Protein AF-A0A847ERP2-F1 (afdb_monomer)

Nearest PDB structures (foldseek):
  6h2f-assembly1_G  TM=4.598E-01  e=8.061E+00  Aeromonas hydrophila subsp. hydrophila AL09-71

Foldseek 3Di:
DPPDQDDQDPLLLLLLVLLLVQLVVLQVVLVVLVVVPPPPRSVVSSVVSNVVSCQSNVLSVCSVVLNLVSLVVSLVVLVVLLVVLVVCCVVPVCVVSVVSNVSSVSSNCSSPPPSNVCSSPDDD

Solvent-accessible surface area (backbone atoms only — not comparable to full-atom values): 6184 Å² total; per-residue (Å²): 128,85,79,73,78,78,77,80,44,66,39,36,53,51,18,16,53,52,33,30,52,51,8,52,48,30,42,52,48,17,53,52,32,51,70,66,64,62,56,71,59,18,48,53,53,17,50,53,26,39,57,49,12,50,51,42,22,48,32,13,51,36,36,67,72,64,40,66,78,25,51,60,60,46,42,52,53,21,54,51,39,26,54,54,22,39,50,36,24,73,73,62,80,36,58,73,30,42,60,51,15,53,52,20,46,47,25,40,52,16,48,66,31,69,67,30,46,49,63,63,71,47,93,128

pLDDT: mean 92.58, std 9.57, range [47.62, 98.56]

Radius of gyration: 16.51 Å; Cα contacts (8 Å, |Δi|>4): 155; chains: 1; bounding box: 36×20×58 Å

Mean predicted aligned error: 4.54 Å

Structure (mmCIF, N/CA/C/O backbone):
data_AF-A0A847ERP2-F1
#
_entry.id   AF-A0A847ERP2-F1
#
loop_
_atom_site.group_PDB
_atom_site.id
_atom_site.type_symbol
_atom_site.label_atom_id
_atom_site.label_alt_id
_atom_site.label_comp_id
_atom_site.label_asym_id
_atom_site.label_entity_id
_atom_site.label_seq_id
_atom_site.pdbx_PDB_ins_code
_atom_site.Cartn_x
_atom_site.Cartn_y
_atom_site.Cartn_z
_atom_site.occupancy
_atom_site.B_iso_or_equiv
_atom_site.auth_seq_id
_atom_site.auth_comp_id
_atom_site.auth_asym_id
_atom_site.auth_atom_id
_atom_site.pdbx_PDB_model_num
ATOM 1 N N . MET A 1 1 ? -8.995 -6.764 37.795 1.00 47.62 1 MET A N 1
ATOM 2 C CA . MET A 1 1 ? -8.252 -7.495 36.747 1.00 47.62 1 MET A CA 1
ATOM 3 C C . MET A 1 1 ? -7.725 -6.455 35.778 1.00 47.62 1 MET A C 1
ATOM 5 O O . MET A 1 1 ? -8.538 -5.628 35.386 1.00 47.62 1 MET A O 1
ATOM 9 N N . PRO A 1 2 ? -6.420 -6.400 35.467 1.00 52.34 2 PRO A N 1
ATOM 10 C CA . PRO A 1 2 ? -5.941 -5.481 34.438 1.00 52.34 2 PRO A CA 1
ATOM 11 C C . PRO A 1 2 ? -6.636 -5.843 33.119 1.00 52.34 2 PRO A C 1
ATOM 13 O O . PRO A 1 2 ? -6.625 -7.009 32.724 1.00 52.34 2 PRO A O 1
ATOM 16 N N . GLU A 1 3 ? -7.317 -4.880 32.495 1.00 59.12 3 GLU A N 1
ATOM 17 C CA . GLU A 1 3 ? -7.886 -5.054 31.158 1.00 59.12 3 GLU A CA 1
ATOM 18 C C . GLU A 1 3 ? -6.754 -5.451 30.212 1.00 59.12 3 GLU A C 1
ATOM 20 O O . GLU A 1 3 ? -5.793 -4.705 30.024 1.00 59.12 3 GLU A O 1
ATOM 25 N N . ASN A 1 4 ? -6.840 -6.649 29.633 1.00 58.25 4 ASN A N 1
ATOM 26 C CA . ASN A 1 4 ? -5.946 -7.002 28.542 1.00 58.25 4 ASN A CA 1
ATOM 27 C C . ASN A 1 4 ? -6.219 -6.030 27.385 1.00 58.25 4 ASN A C 1
ATOM 29 O O . ASN A 1 4 ? -7.384 -5.879 26.999 1.00 58.25 4 ASN A O 1
ATOM 33 N N . PRO A 1 5 ? -5.190 -5.381 26.812 1.00 64.50 5 PRO A N 1
ATOM 34 C CA . PRO A 1 5 ? -5.393 -4.485 25.687 1.00 64.50 5 PRO A CA 1
ATOM 35 C C . PRO A 1 5 ? -6.073 -5.257 24.555 1.00 64.50 5 PRO A C 1
ATOM 37 O O . PRO A 1 5 ? -5.623 -6.336 24.163 1.00 64.50 5 PRO A O 1
ATOM 40 N N . SER A 1 6 ? -7.181 -4.710 24.051 1.00 71.19 6 SER A N 1
ATOM 41 C CA . SER A 1 6 ? -7.956 -5.342 22.981 1.00 71.19 6 SER A CA 1
ATOM 42 C C . SER A 1 6 ? -7.045 -5.648 21.782 1.00 71.19 6 SER A C 1
ATOM 44 O O . SER A 1 6 ? -6.398 -4.721 21.271 1.00 71.19 6 SER A O 1
ATOM 46 N N . PRO A 1 7 ? -6.984 -6.911 21.312 1.00 82.38 7 PRO A N 1
ATOM 47 C CA . PRO A 1 7 ? -6.136 -7.293 20.192 1.00 82.38 7 PRO A CA 1
ATOM 48 C C . PRO A 1 7 ? -6.407 -6.429 18.962 1.00 82.38 7 PRO A C 1
ATOM 50 O O . PRO A 1 7 ? -7.550 -6.062 18.676 1.00 82.38 7 PRO A O 1
ATOM 53 N N . ARG A 1 8 ? -5.351 -6.106 18.209 1.00 87.38 8 ARG A N 1
ATOM 54 C CA . ARG A 1 8 ? -5.494 -5.336 16.971 1.00 87.38 8 ARG A CA 1
ATOM 55 C C . ARG A 1 8 ? -6.398 -6.090 15.983 1.00 87.38 8 ARG A C 1
ATOM 57 O O . ARG A 1 8 ? -6.145 -7.270 15.732 1.00 87.38 8 ARG A O 1
ATOM 64 N N . PRO A 1 9 ? -7.382 -5.420 15.357 1.00 91.50 9 PRO A N 1
ATOM 65 C CA . PRO A 1 9 ? -8.249 -6.044 14.369 1.00 91.50 9 PRO A CA 1
ATOM 66 C C . PRO A 1 9 ? -7.450 -6.635 13.210 1.00 91.50 9 PRO A C 1
ATOM 68 O O . PRO A 1 9 ? -6.558 -5.977 12.666 1.00 91.50 9 PRO A O 1
ATOM 71 N N . LEU A 1 10 ? -7.815 -7.848 12.787 1.00 91.94 10 LEU A N 1
ATOM 72 C CA . LEU A 1 10 ? -7.148 -8.543 11.684 1.00 91.94 10 LEU A CA 1
ATOM 73 C C . LEU A 1 10 ? -7.120 -7.689 10.409 1.00 91.94 10 LEU A C 1
ATOM 75 O O . LEU A 1 10 ? -6.072 -7.578 9.784 1.00 91.94 10 LEU A O 1
ATOM 79 N N . GLY A 1 11 ? -8.228 -7.019 10.071 1.00 91.50 11 GLY A N 1
ATOM 80 C CA . GLY A 1 11 ? -8.310 -6.151 8.891 1.00 91.50 11 GLY A CA 1
ATOM 81 C C . GLY A 1 11 ? -7.300 -5.001 8.907 1.00 91.50 11 GLY A C 1
ATOM 82 O O . GLY A 1 11 ? -6.717 -4.680 7.875 1.00 91.50 11 GLY A O 1
ATOM 83 N N . LEU A 1 12 ? -7.020 -4.429 10.081 1.00 92.88 12 LEU A N 1
ATOM 84 C CA . LEU A 1 12 ? -6.028 -3.366 10.225 1.00 92.88 12 LEU A CA 1
ATOM 85 C C . LEU A 1 12 ? -4.596 -3.903 10.130 1.00 92.88 12 LEU A C 1
ATOM 87 O O . LEU A 1 12 ? -3.733 -3.257 9.539 1.00 92.88 12 LEU A O 1
ATOM 91 N N . THR A 1 13 ? -4.350 -5.097 10.672 1.00 94.81 13 THR A N 1
ATOM 92 C CA . THR A 1 13 ? -3.069 -5.797 10.516 1.00 94.81 13 THR A CA 1
ATOM 93 C C . THR A 1 13 ? -2.810 -6.140 9.050 1.00 94.81 13 THR A C 1
ATOM 95 O O . THR A 1 13 ? -1.733 -5.839 8.546 1.00 94.81 13 THR A O 1
ATOM 98 N N . VAL A 1 14 ? -3.804 -6.691 8.346 1.00 94.94 14 VAL A N 1
ATOM 99 C CA . VAL A 1 14 ? -3.724 -6.991 6.909 1.00 94.94 14 VAL A CA 1
ATOM 100 C C . VAL A 1 14 ? -3.458 -5.718 6.114 1.00 94.94 14 VAL A C 1
ATOM 102 O O . VAL A 1 14 ? -2.533 -5.702 5.306 1.00 94.94 14 VAL A O 1
ATOM 105 N N . ALA A 1 15 ? -4.193 -4.635 6.377 1.00 96.38 15 ALA A N 1
ATOM 106 C CA . ALA A 1 15 ? -3.980 -3.358 5.704 1.00 96.38 15 ALA A CA 1
ATOM 107 C C . ALA A 1 15 ? -2.548 -2.840 5.900 1.00 96.38 15 ALA A C 1
ATOM 109 O O . ALA A 1 15 ? -1.871 -2.507 4.929 1.00 96.38 15 ALA A O 1
ATOM 110 N N . ALA A 1 16 ? -2.051 -2.827 7.138 1.00 97.12 16 ALA A N 1
ATOM 111 C CA . ALA A 1 16 ? -0.712 -2.339 7.444 1.00 97.12 16 ALA A CA 1
ATOM 112 C C . ALA A 1 16 ? 0.390 -3.209 6.817 1.00 97.12 16 ALA A C 1
ATOM 114 O O . ALA A 1 16 ? 1.273 -2.684 6.142 1.00 97.12 16 ALA A O 1
ATOM 115 N N . VAL A 1 17 ? 0.321 -4.533 6.989 1.00 98.00 17 VAL A N 1
ATOM 116 C CA . VAL A 1 17 ? 1.325 -5.470 6.458 1.00 98.00 17 VAL A CA 1
ATOM 117 C C . VAL A 1 17 ? 1.337 -5.446 4.934 1.00 98.00 17 VAL A C 1
ATOM 119 O O . VAL A 1 17 ? 2.402 -5.328 4.337 1.00 98.00 17 VAL A O 1
ATOM 122 N N . THR A 1 18 ? 0.169 -5.475 4.295 1.00 97.94 18 THR A N 1
ATOM 123 C CA . THR A 1 18 ? 0.079 -5.435 2.828 1.00 97.94 18 THR A CA 1
ATOM 124 C C . THR A 1 18 ? 0.603 -4.106 2.283 1.00 97.94 18 THR A C 1
ATOM 126 O O . THR A 1 18 ? 1.307 -4.090 1.279 1.00 97.94 18 THR A O 1
ATOM 129 N N . THR A 1 19 ? 0.360 -2.991 2.981 1.00 98.31 19 THR A N 1
ATOM 130 C CA . THR A 1 19 ? 0.938 -1.688 2.612 1.00 98.31 19 THR A CA 1
ATOM 131 C C . THR A 1 19 ? 2.469 -1.701 2.696 1.00 98.31 19 THR A C 1
ATOM 133 O O . THR A 1 19 ? 3.143 -1.202 1.799 1.00 98.31 19 THR A O 1
ATOM 136 N N . ILE A 1 20 ? 3.044 -2.333 3.726 1.00 98.56 20 ILE A N 1
ATOM 137 C CA . ILE A 1 20 ? 4.501 -2.514 3.836 1.00 98.56 20 ILE A CA 1
ATOM 138 C C . ILE A 1 20 ? 5.032 -3.352 2.668 1.00 98.56 20 ILE A C 1
ATOM 140 O O . ILE A 1 20 ? 6.040 -2.986 2.064 1.00 98.56 20 ILE A O 1
ATOM 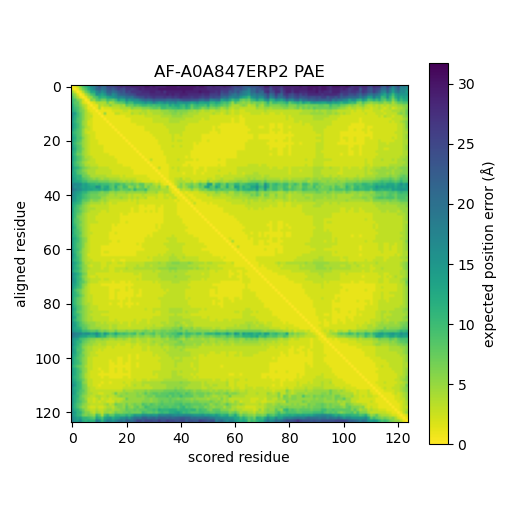144 N N . LEU A 1 21 ? 4.339 -4.439 2.316 1.00 98.50 21 LEU A N 1
ATOM 145 C CA . LEU A 1 21 ? 4.711 -5.288 1.185 1.00 98.50 21 LEU A CA 1
ATOM 146 C C . LEU A 1 21 ? 4.672 -4.527 -0.147 1.00 98.50 21 LEU A C 1
ATOM 148 O O . LEU A 1 21 ? 5.578 -4.709 -0.953 1.00 98.50 21 LEU A O 1
ATOM 152 N N . PHE A 1 22 ? 3.706 -3.626 -0.361 1.00 98.44 22 PHE A N 1
ATOM 153 C CA . PHE A 1 22 ? 3.727 -2.721 -1.518 1.00 98.44 22 PHE A CA 1
ATOM 154 C C . PHE A 1 22 ? 4.947 -1.806 -1.517 1.00 98.44 22 PHE A C 1
ATOM 156 O O . PHE A 1 22 ? 5.577 -1.630 -2.557 1.00 98.44 22 PHE A O 1
ATOM 163 N N . GLY A 1 23 ? 5.312 -1.256 -0.356 1.00 98.38 23 GLY A N 1
ATOM 164 C CA . GLY A 1 23 ? 6.544 -0.485 -0.209 1.00 98.38 23 GLY A CA 1
ATOM 165 C C . GLY A 1 23 ? 7.761 -1.278 -0.691 1.00 98.38 23 GLY A C 1
ATOM 166 O O . GLY A 1 23 ? 8.484 -0.823 -1.574 1.00 98.38 23 GLY A O 1
ATOM 167 N N . LEU A 1 24 ? 7.931 -2.503 -0.184 1.00 98.56 24 LEU A N 1
ATOM 168 C CA . LEU A 1 24 ? 9.015 -3.407 -0.590 1.00 98.56 24 LEU A CA 1
ATOM 169 C C . LEU A 1 24 ? 8.951 -3.785 -2.074 1.00 98.56 24 LEU A C 1
ATOM 171 O O . LEU A 1 24 ? 9.986 -3.840 -2.733 1.00 98.56 24 LEU A O 1
ATOM 175 N N . PHE A 1 25 ? 7.752 -4.005 -2.613 1.00 98.12 25 PHE A N 1
ATOM 176 C CA . PHE A 1 25 ? 7.547 -4.268 -4.034 1.00 98.12 25 PHE A CA 1
ATOM 177 C C . PHE A 1 25 ? 8.076 -3.116 -4.895 1.00 98.12 25 PHE A C 1
ATOM 179 O O . PHE A 1 25 ? 8.840 -3.361 -5.826 1.00 98.12 25 PHE A O 1
ATOM 186 N N . PHE A 1 26 ? 7.753 -1.861 -4.565 1.00 98.38 26 PHE A N 1
ATOM 187 C CA . PHE A 1 26 ? 8.266 -0.710 -5.313 1.00 98.38 26 PHE A CA 1
ATOM 188 C C . PHE A 1 26 ? 9.784 -0.557 -5.184 1.00 98.38 26 PHE A C 1
ATOM 190 O O . PHE A 1 26 ? 10.439 -0.229 -6.172 1.00 98.38 26 PHE A O 1
ATOM 197 N N . LEU A 1 27 ? 10.366 -0.871 -4.022 1.00 98.31 27 LEU A N 1
ATOM 198 C CA . LEU A 1 27 ? 11.826 -0.923 -3.876 1.00 98.31 27 LEU A CA 1
ATOM 199 C C . LEU A 1 27 ? 12.452 -2.006 -4.771 1.00 98.31 27 LEU A C 1
ATOM 201 O O . LEU A 1 27 ? 13.469 -1.758 -5.415 1.00 98.31 27 LEU A O 1
ATOM 205 N N . GLY A 1 28 ? 11.823 -3.180 -4.875 1.00 97.94 28 GLY A N 1
ATOM 206 C CA . GLY A 1 28 ? 12.237 -4.227 -5.812 1.00 97.94 28 GLY A CA 1
ATOM 207 C C . GLY A 1 28 ? 12.141 -3.773 -7.273 1.00 97.94 28 GLY A C 1
ATOM 208 O O . GLY A 1 28 ? 13.091 -3.934 -8.041 1.00 97.94 28 GLY A O 1
ATOM 209 N N . M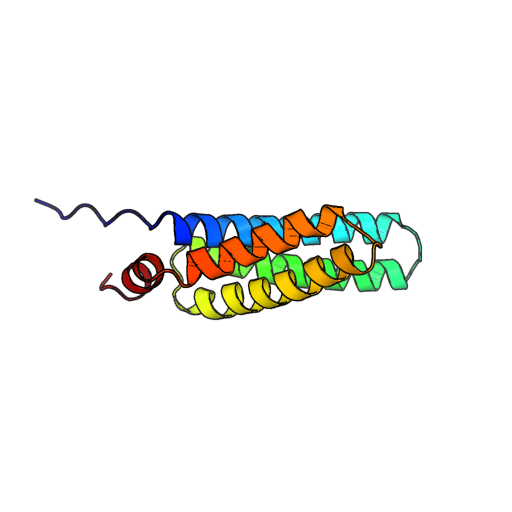ET A 1 29 ? 11.034 -3.122 -7.642 1.00 96.88 29 MET A N 1
ATOM 210 C CA . MET A 1 29 ? 10.839 -2.550 -8.978 1.00 96.88 29 MET A CA 1
ATOM 211 C C . MET A 1 29 ? 11.859 -1.455 -9.300 1.00 96.88 29 MET A C 1
ATOM 213 O O . MET A 1 29 ? 12.263 -1.332 -10.452 1.00 96.88 29 MET A O 1
ATOM 217 N N . ALA A 1 30 ? 12.324 -0.689 -8.310 1.00 97.25 30 ALA A N 1
ATOM 218 C CA . ALA A 1 30 ? 13.397 0.279 -8.514 1.00 97.25 30 ALA A CA 1
ATOM 219 C C . ALA A 1 30 ? 14.700 -0.408 -8.952 1.00 97.25 30 ALA A C 1
ATOM 221 O O . ALA A 1 30 ? 15.350 0.049 -9.892 1.00 97.25 30 ALA A O 1
ATOM 222 N N . GLY A 1 31 ? 15.045 -1.543 -8.332 1.00 96.56 31 GLY A N 1
ATOM 223 C CA . GLY A 1 31 ? 16.189 -2.362 -8.741 1.00 96.56 31 GLY A CA 1
ATOM 224 C C . GLY A 1 31 ? 16.050 -2.883 -10.173 1.00 96.56 31 GLY A C 1
ATOM 225 O O . GLY A 1 31 ? 16.984 -2.767 -10.966 1.00 96.56 31 GLY A O 1
ATOM 226 N N . LEU A 1 32 ? 14.862 -3.376 -10.538 1.00 95.56 32 LEU A N 1
ATOM 227 C CA . LEU A 1 32 ? 14.568 -3.816 -11.907 1.00 95.56 32 LEU A CA 1
ATOM 228 C C . LEU A 1 32 ? 14.625 -2.661 -12.917 1.00 95.56 32 LEU A C 1
ATOM 230 O O . LEU A 1 32 ? 15.132 -2.834 -14.024 1.00 95.56 32 LEU A O 1
ATOM 234 N N . SER A 1 33 ? 14.164 -1.470 -12.529 1.00 95.75 33 SER A N 1
ATOM 235 C CA . SER A 1 33 ? 14.264 -0.266 -13.355 1.00 95.75 33 SER A CA 1
ATOM 236 C C . SER A 1 33 ? 15.720 0.047 -13.681 1.00 95.75 33 SER A C 1
ATOM 238 O O . SER A 1 33 ? 16.047 0.224 -14.852 1.00 95.75 33 SER A O 1
ATOM 240 N N . LEU A 1 34 ? 16.614 0.038 -12.687 1.00 93.62 34 LEU A N 1
ATOM 241 C CA . LEU A 1 34 ? 18.051 0.233 -12.915 1.00 93.62 34 LEU A CA 1
ATOM 242 C C . LEU A 1 34 ? 18.642 -0.863 -13.813 1.00 93.62 34 LEU A C 1
ATOM 244 O O . LEU A 1 34 ? 19.387 -0.553 -14.741 1.00 93.62 34 LEU A O 1
ATOM 248 N N . ALA A 1 35 ? 18.263 -2.123 -13.583 1.00 94.62 35 ALA A N 1
ATOM 249 C CA . ALA A 1 35 ? 18.738 -3.262 -14.366 1.00 94.62 35 ALA A CA 1
ATOM 250 C C . ALA A 1 35 ? 18.305 -3.216 -15.843 1.00 94.62 35 ALA A C 1
ATOM 252 O O . ALA A 1 35 ? 18.974 -3.800 -16.690 1.00 94.62 35 ALA A O 1
ATOM 253 N N . SER A 1 36 ? 17.223 -2.501 -16.170 1.00 91.94 36 SER A N 1
ATOM 254 C CA . SER A 1 36 ? 16.752 -2.363 -17.555 1.00 91.94 36 SER A CA 1
ATOM 255 C C . SER A 1 36 ? 17.693 -1.562 -18.468 1.00 91.94 36 SER A C 1
ATOM 257 O O . SER A 1 36 ? 17.558 -1.645 -19.684 1.00 91.94 36 SER A O 1
ATOM 259 N N . GLY A 1 37 ? 18.645 -0.798 -17.917 1.00 88.12 37 GLY A N 1
ATOM 260 C CA . GLY A 1 37 ? 19.752 -0.228 -18.694 1.00 88.12 37 GLY A CA 1
ATOM 261 C C . GLY A 1 37 ? 19.418 0.962 -19.607 1.00 88.12 37 GLY A C 1
ATOM 262 O O . GLY A 1 37 ? 20.267 1.350 -20.404 1.00 88.12 37 GLY A O 1
ATOM 263 N N . HIS A 1 38 ? 18.254 1.610 -19.475 1.00 89.31 38 HIS A N 1
ATOM 264 C CA . HIS A 1 38 ? 17.863 2.780 -20.288 1.00 89.31 38 HIS A CA 1
ATOM 265 C C . HIS A 1 38 ? 18.491 4.109 -19.805 1.00 89.31 38 HIS A C 1
ATOM 267 O O . HIS A 1 38 ? 17.933 5.192 -20.004 1.00 89.31 38 HIS A O 1
ATOM 273 N N . GLY A 1 39 ? 19.642 4.054 -19.126 1.00 90.44 39 GLY A N 1
ATOM 274 C CA . GLY A 1 39 ? 20.380 5.232 -18.659 1.00 90.44 39 GLY A CA 1
ATOM 275 C C . GLY A 1 39 ? 19.583 6.130 -17.702 1.00 90.44 39 GLY A C 1
ATOM 276 O O . GLY A 1 39 ? 19.023 5.666 -16.707 1.00 90.44 39 GLY A O 1
ATOM 277 N N . ALA A 1 40 ? 19.541 7.436 -17.989 1.00 90.56 40 ALA A N 1
ATOM 278 C CA . ALA A 1 40 ? 18.920 8.441 -17.119 1.00 90.56 40 ALA A CA 1
ATOM 279 C C . ALA A 1 40 ? 17.417 8.206 -16.882 1.00 90.56 40 ALA A C 1
ATOM 281 O O . ALA A 1 40 ? 16.920 8.502 -15.796 1.00 90.56 40 ALA A O 1
ATOM 282 N N . PHE A 1 41 ? 16.703 7.630 -17.856 1.00 90.38 41 PHE A N 1
ATOM 283 C CA . PHE A 1 41 ? 15.287 7.290 -17.697 1.00 90.38 41 PHE A CA 1
ATOM 284 C C . PHE A 1 41 ? 15.085 6.224 -16.611 1.00 90.38 41 PHE A C 1
ATOM 286 O O . PHE A 1 41 ? 14.337 6.443 -15.658 1.00 90.38 41 PHE A O 1
ATOM 293 N N . SER A 1 42 ? 15.828 5.116 -16.696 1.00 92.38 42 SER A N 1
ATOM 294 C CA . SER A 1 42 ? 15.840 4.056 -15.680 1.00 92.38 42 SER A CA 1
ATOM 295 C C . SER A 1 42 ? 16.203 4.583 -14.292 1.00 92.38 42 SER A C 1
ATOM 297 O O . SER A 1 42 ? 15.602 4.161 -13.303 1.00 92.38 42 SER A O 1
ATOM 299 N N . GLY A 1 43 ? 17.155 5.520 -14.219 1.00 94.38 43 GLY A N 1
ATOM 300 C CA . GLY A 1 43 ? 17.546 6.189 -12.977 1.00 94.38 43 GLY A CA 1
ATOM 301 C C . GLY A 1 43 ? 16.427 7.046 -12.378 1.00 94.38 43 GLY A C 1
ATOM 302 O O . GLY A 1 43 ? 16.146 6.937 -11.185 1.00 94.38 43 GLY A O 1
ATOM 303 N N . GLY A 1 44 ? 15.743 7.849 -13.199 1.00 95.69 44 GLY A N 1
ATOM 304 C CA . GLY A 1 44 ? 14.611 8.671 -12.762 1.00 95.69 44 GLY A CA 1
ATOM 305 C C . GLY A 1 44 ? 13.435 7.835 -12.252 1.00 95.69 44 GLY A C 1
ATOM 306 O O . GLY A 1 44 ? 12.908 8.100 -11.170 1.00 95.69 44 GLY A O 1
ATOM 307 N N . VAL A 1 45 ? 13.070 6.776 -12.984 1.00 96.56 45 VAL A N 1
ATOM 308 C CA . VAL A 1 45 ? 12.023 5.829 -12.566 1.00 96.56 45 VAL A CA 1
ATOM 309 C C . VAL A 1 45 ? 12.420 5.118 -11.271 1.00 96.56 45 VAL A C 1
ATOM 311 O O . VAL A 1 45 ? 11.608 5.028 -10.351 1.00 96.56 45 VAL A O 1
ATOM 314 N N . ALA A 1 46 ? 13.674 4.674 -11.147 1.00 97.25 46 ALA A N 1
ATOM 315 C CA . ALA A 1 46 ? 14.159 4.035 -9.928 1.00 97.25 46 ALA A CA 1
ATOM 316 C C . ALA A 1 46 ? 14.074 4.969 -8.714 1.00 97.25 46 ALA A C 1
ATOM 318 O O . ALA A 1 46 ? 13.590 4.552 -7.664 1.00 97.25 46 ALA A O 1
ATOM 319 N N . LEU A 1 47 ? 14.470 6.238 -8.851 1.00 97.88 47 LEU A N 1
ATOM 320 C CA . LEU A 1 47 ? 14.361 7.220 -7.771 1.00 97.88 47 LEU A CA 1
ATOM 321 C C . LEU A 1 4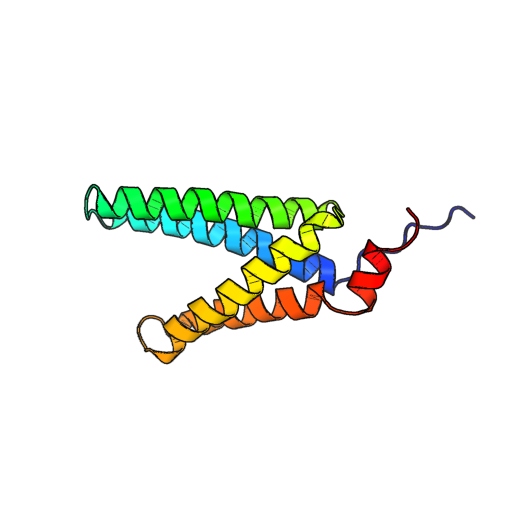7 ? 12.902 7.440 -7.349 1.00 97.88 47 LEU A C 1
ATOM 323 O O . LEU A 1 47 ? 12.600 7.414 -6.156 1.00 97.88 47 LEU A O 1
ATOM 327 N N . ALA A 1 48 ? 11.992 7.612 -8.311 1.00 98.00 48 ALA A N 1
ATOM 328 C CA . ALA A 1 48 ? 10.568 7.775 -8.027 1.00 98.00 48 ALA A CA 1
ATOM 329 C C . ALA A 1 48 ? 9.994 6.555 -7.284 1.00 98.00 48 ALA A C 1
ATOM 331 O O . ALA A 1 48 ? 9.283 6.713 -6.291 1.00 98.00 48 ALA A O 1
ATOM 332 N N . LEU A 1 49 ? 10.359 5.342 -7.713 1.00 98.06 49 LEU A N 1
ATOM 333 C CA . LEU A 1 49 ? 9.955 4.091 -7.071 1.00 98.06 49 LEU A CA 1
ATOM 334 C C . LEU A 1 49 ? 10.534 3.938 -5.661 1.00 98.06 49 LEU A C 1
ATOM 336 O O . LEU A 1 49 ? 9.823 3.483 -4.768 1.00 98.06 49 LEU A O 1
ATOM 340 N N . VAL A 1 50 ? 11.783 4.359 -5.429 1.00 98.56 50 VAL A N 1
ATOM 341 C CA . VAL A 1 50 ? 12.383 4.373 -4.087 1.00 98.56 50 VAL A CA 1
ATOM 342 C C . VAL A 1 50 ? 11.619 5.315 -3.166 1.00 98.56 50 VAL A C 1
ATOM 344 O O . VAL A 1 50 ? 11.187 4.902 -2.092 1.00 98.56 50 VAL A O 1
ATOM 347 N N . LEU A 1 51 ? 11.408 6.564 -3.584 1.00 98.56 51 LEU A N 1
ATOM 348 C CA . LEU A 1 51 ? 10.705 7.559 -2.772 1.00 98.56 51 LEU A CA 1
ATOM 349 C C . LEU A 1 51 ? 9.274 7.116 -2.461 1.00 98.56 51 LEU A C 1
ATOM 351 O O . LEU A 1 51 ? 8.837 7.184 -1.311 1.00 98.56 51 LEU A O 1
ATOM 355 N N . TRP A 1 52 ? 8.564 6.606 -3.467 1.00 98.25 52 TRP A N 1
ATOM 356 C CA . TRP A 1 52 ? 7.211 6.093 -3.297 1.00 98.25 52 TRP A CA 1
ATOM 357 C C . TRP A 1 52 ? 7.174 4.850 -2.403 1.00 98.25 52 TRP A C 1
ATOM 359 O O . TRP A 1 52 ? 6.356 4.775 -1.489 1.00 98.25 52 TRP A O 1
ATOM 369 N N . GLY A 1 53 ? 8.096 3.905 -2.601 1.00 98.44 53 GLY A N 1
ATOM 370 C CA . GLY A 1 53 ? 8.216 2.699 -1.784 1.00 98.44 53 GLY A CA 1
ATOM 371 C C . GLY A 1 53 ? 8.501 3.007 -0.315 1.00 98.44 53 GLY A C 1
ATOM 372 O O . GLY A 1 53 ? 7.872 2.423 0.568 1.00 98.44 53 GLY A O 1
ATOM 373 N N . LEU A 1 54 ? 9.381 3.976 -0.039 1.00 98.56 54 LEU A N 1
ATOM 374 C CA . LEU A 1 54 ? 9.672 4.449 1.317 1.00 98.56 54 LEU A CA 1
ATOM 375 C C . LEU A 1 54 ? 8.472 5.155 1.952 1.00 98.56 54 LEU A C 1
ATOM 377 O O . LEU A 1 54 ? 8.172 4.905 3.118 1.00 98.56 54 LEU A O 1
ATOM 381 N N . LEU A 1 55 ? 7.766 6.001 1.198 1.00 98.44 55 LEU A N 1
ATOM 382 C CA . LEU A 1 55 ? 6.557 6.671 1.676 1.00 98.44 55 LEU A CA 1
ATOM 383 C C . LEU A 1 55 ? 5.477 5.648 2.046 1.00 98.44 55 LEU A C 1
ATOM 385 O O . LEU A 1 55 ? 4.982 5.656 3.172 1.00 98.44 55 LEU A O 1
ATOM 389 N N . VAL A 1 56 ? 5.147 4.745 1.118 1.00 98.38 56 VAL A N 1
ATOM 390 C CA . VAL A 1 56 ? 4.121 3.706 1.279 1.00 98.38 56 VA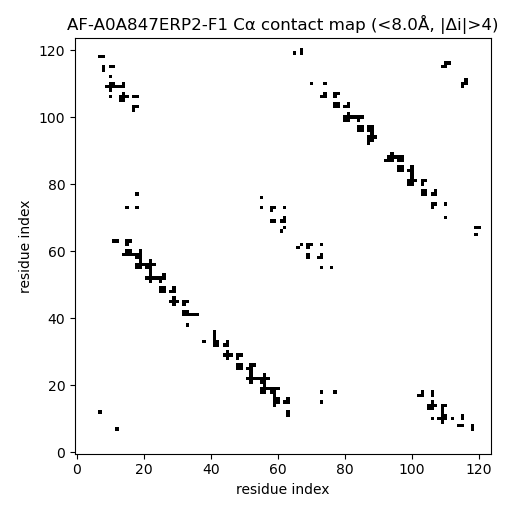L A CA 1
ATOM 391 C C . VAL A 1 56 ? 4.495 2.747 2.413 1.00 98.38 56 VAL A C 1
ATOM 393 O O . VAL A 1 56 ? 3.703 2.521 3.327 1.00 98.38 56 VAL A O 1
ATOM 396 N N . GLY A 1 57 ? 5.728 2.238 2.418 1.00 98.31 57 GLY A N 1
ATOM 397 C CA . GLY A 1 57 ? 6.225 1.377 3.489 1.00 98.31 57 GLY A CA 1
ATOM 398 C C . GLY A 1 57 ? 6.210 2.079 4.848 1.00 98.31 57 GLY A C 1
ATOM 399 O O . GLY A 1 57 ? 5.754 1.507 5.838 1.00 98.31 57 GLY A O 1
ATOM 400 N N . GLY A 1 58 ? 6.626 3.346 4.891 1.00 98.19 58 GLY A N 1
ATOM 401 C CA . GLY A 1 58 ? 6.639 4.175 6.093 1.00 98.19 58 GLY A CA 1
ATOM 402 C C . GLY A 1 58 ? 5.249 4.392 6.687 1.00 98.19 58 GLY A C 1
ATOM 403 O O . GLY A 1 58 ? 5.067 4.199 7.892 1.00 98.19 58 GLY A O 1
ATOM 404 N N . VAL A 1 59 ? 4.243 4.721 5.866 1.00 97.81 59 VAL A N 1
ATOM 405 C CA . VAL A 1 59 ? 2.857 4.860 6.353 1.00 97.81 59 VAL A CA 1
ATOM 406 C C . VAL A 1 59 ? 2.261 3.515 6.777 1.00 97.81 59 VAL A C 1
ATOM 408 O O . VAL A 1 59 ? 1.524 3.467 7.761 1.00 97.81 59 VAL A O 1
ATOM 411 N N . GLY A 1 60 ? 2.642 2.410 6.127 1.00 97.81 60 GLY A N 1
ATOM 412 C CA . GLY A 1 60 ? 2.286 1.056 6.557 1.00 97.81 60 GLY A CA 1
ATOM 413 C C . GLY A 1 60 ? 2.854 0.711 7.938 1.00 97.81 60 GLY A C 1
ATOM 414 O O . GLY A 1 60 ? 2.122 0.248 8.814 1.00 97.81 60 GLY A O 1
ATOM 415 N N . VAL A 1 61 ? 4.134 1.015 8.185 1.00 98.19 61 VAL A N 1
ATOM 416 C CA . VAL A 1 61 ? 4.769 0.856 9.507 1.00 98.19 61 VAL A CA 1
ATOM 417 C C . VAL A 1 61 ? 4.119 1.768 10.547 1.00 98.19 61 VAL A C 1
ATOM 419 O O . VAL A 1 61 ? 3.859 1.327 11.666 1.00 98.19 61 VAL A O 1
ATOM 422 N N . ALA A 1 62 ? 3.818 3.023 10.203 1.00 96.75 62 ALA A N 1
ATOM 423 C CA . ALA A 1 62 ? 3.126 3.944 11.100 1.00 96.75 62 ALA A CA 1
ATOM 424 C C . ALA A 1 62 ? 1.742 3.399 11.492 1.00 96.75 62 ALA A C 1
ATOM 426 O O . ALA A 1 62 ? 1.406 3.375 12.679 1.00 96.75 62 ALA A O 1
ATOM 427 N N . LEU A 1 63 ? 0.975 2.873 10.532 1.00 95.38 63 LEU A N 1
ATOM 428 C CA . LEU A 1 63 ? -0.310 2.224 10.794 1.00 95.38 63 LEU A CA 1
ATOM 429 C C . LEU A 1 63 ? -0.146 0.971 11.671 1.00 95.38 63 LEU A C 1
ATOM 431 O O . LEU A 1 63 ? -0.902 0.789 12.626 1.00 95.38 63 LEU A O 1
ATOM 435 N N . LEU A 1 64 ? 0.885 0.155 11.425 1.00 94.50 64 LEU A N 1
ATOM 436 C CA . LEU A 1 64 ? 1.219 -1.013 12.249 1.00 94.50 64 LEU A CA 1
ATOM 437 C C . LEU A 1 64 ? 1.654 -0.631 13.672 1.00 94.50 64 LEU A C 1
ATOM 439 O O . LEU A 1 64 ? 1.518 -1.423 14.599 1.00 94.50 64 LEU A O 1
ATOM 443 N N . ARG A 1 65 ? 2.156 0.583 13.881 1.00 93.62 65 ARG A N 1
ATOM 444 C CA . ARG A 1 65 ? 2.434 1.149 15.211 1.00 93.62 65 ARG A CA 1
ATOM 445 C C . ARG A 1 65 ? 1.206 1.821 15.834 1.00 93.62 65 ARG A C 1
ATOM 447 O O . ARG A 1 65 ? 1.282 2.338 16.942 1.00 93.62 65 ARG A O 1
ATOM 454 N N . GLY A 1 66 ? 0.062 1.797 15.151 1.00 89.94 66 GLY A N 1
ATOM 455 C CA . GLY A 1 66 ? -1.189 2.390 15.614 1.00 89.94 66 GLY A CA 1
ATOM 456 C C . GLY A 1 66 ? -1.279 3.901 15.389 1.00 89.94 66 GLY A C 1
ATOM 457 O O . GLY A 1 66 ? -2.067 4.565 16.058 1.00 89.94 66 GLY A O 1
ATOM 458 N N . ALA A 1 67 ? -0.506 4.498 14.486 1.00 92.31 67 ALA A N 1
ATOM 459 C CA . ALA A 1 67 ? -0.654 5.916 14.173 1.00 92.31 6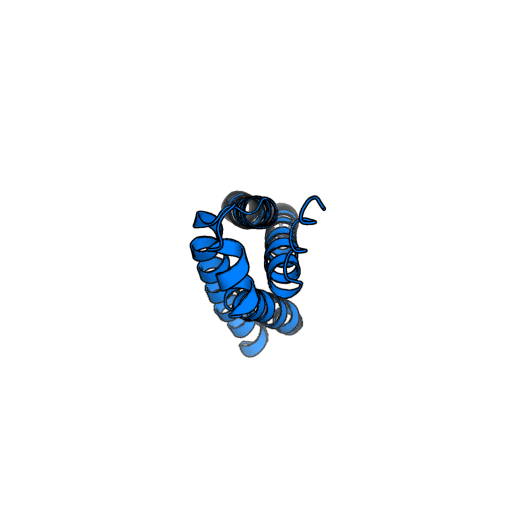7 ALA A CA 1
ATOM 460 C C . ALA A 1 67 ? -1.995 6.179 13.462 1.00 92.31 67 ALA A C 1
ATOM 462 O O . ALA A 1 67 ? -2.223 5.699 12.355 1.00 92.31 67 ALA A O 1
ATOM 463 N N . ARG A 1 68 ? -2.886 6.966 14.084 1.00 92.00 68 ARG A N 1
ATOM 464 C CA . ARG A 1 68 ? -4.216 7.282 13.519 1.00 92.00 68 ARG A CA 1
ATOM 465 C C . ARG A 1 68 ? -4.123 8.061 12.207 1.00 92.00 68 ARG A C 1
ATOM 467 O O . ARG A 1 68 ? -4.866 7.783 11.273 1.00 92.00 68 ARG A O 1
ATOM 474 N N . TRP A 1 69 ? -3.178 9.000 12.131 1.00 93.44 69 TRP A N 1
ATOM 475 C CA . TRP A 1 69 ? -2.968 9.843 10.953 1.00 93.44 69 TRP A CA 1
ATOM 476 C C . TRP A 1 69 ? -2.574 9.037 9.708 1.00 93.44 69 TRP A C 1
ATOM 478 O O . TRP A 1 69 ? -2.839 9.480 8.596 1.00 93.44 69 TRP A O 1
ATOM 488 N N . ALA A 1 70 ? -1.994 7.842 9.879 1.00 95.56 70 ALA A N 1
ATOM 489 C CA . ALA A 1 70 ? -1.537 7.005 8.773 1.00 95.56 70 ALA A CA 1
ATOM 490 C C . ALA A 1 70 ? -2.690 6.369 7.979 1.00 95.56 70 ALA A C 1
ATOM 492 O O . ALA A 1 70 ? -2.480 5.947 6.845 1.00 95.56 70 ALA A O 1
ATOM 493 N N . MET A 1 71 ? -3.912 6.330 8.527 1.00 94.44 71 MET A N 1
ATOM 494 C CA . MET A 1 71 ? -5.062 5.723 7.848 1.00 94.44 71 MET A CA 1
ATOM 495 C C . MET A 1 71 ? -5.370 6.415 6.512 1.00 94.44 71 MET A C 1
ATOM 497 O O . MET A 1 71 ? -5.542 5.735 5.505 1.00 94.44 71 MET A O 1
ATOM 501 N N . GLY A 1 72 ? -5.413 7.751 6.492 1.00 95.69 72 GLY A N 1
ATOM 502 C CA . GLY A 1 72 ? -5.705 8.521 5.278 1.00 95.69 72 GLY A CA 1
ATOM 503 C C . GLY A 1 72 ? -4.708 8.232 4.148 1.00 95.69 72 GLY A C 1
ATOM 504 O O . GLY A 1 72 ? -5.131 7.779 3.085 1.00 95.69 72 GLY A O 1
ATOM 505 N N . PRO A 1 73 ? -3.393 8.409 4.379 1.00 97.75 73 PRO A N 1
ATOM 506 C CA . PRO A 1 73 ? -2.355 8.076 3.406 1.00 97.75 73 PRO A CA 1
ATOM 507 C C . PRO A 1 73 ? -2.380 6.617 2.935 1.00 97.75 73 PRO A C 1
ATOM 509 O O . PRO A 1 73 ? -2.231 6.373 1.742 1.00 97.75 73 PRO A O 1
ATOM 512 N N . VAL A 1 74 ? -2.605 5.652 3.837 1.00 97.88 74 VAL A N 1
ATOM 513 C CA . VAL A 1 74 ? -2.697 4.225 3.476 1.00 97.88 74 VAL A CA 1
ATOM 514 C C . VAL A 1 74 ? -3.865 3.970 2.525 1.00 97.88 74 VAL A C 1
ATOM 516 O O . VAL A 1 74 ? -3.692 3.311 1.504 1.00 97.88 74 VAL A O 1
ATOM 519 N N . VAL A 1 75 ? -5.045 4.518 2.823 1.00 97.88 75 VAL A N 1
ATOM 520 C CA . VAL A 1 75 ? -6.232 4.350 1.973 1.00 97.88 75 VAL A CA 1
ATOM 521 C C . VAL A 1 75 ? -6.045 5.055 0.630 1.00 97.88 75 VAL A C 1
ATOM 523 O O . VAL A 1 75 ? -6.372 4.480 -0.403 1.00 97.88 75 VAL A O 1
ATOM 526 N N . ALA A 1 76 ? -5.481 6.265 0.622 1.00 98.19 76 ALA A N 1
ATOM 527 C CA . ALA A 1 76 ? -5.207 7.002 -0.610 1.00 98.19 76 ALA A CA 1
ATOM 528 C C . ALA A 1 76 ? -4.214 6.255 -1.517 1.00 98.19 76 ALA A C 1
ATOM 530 O O . ALA A 1 76 ? -4.477 6.083 -2.706 1.00 98.19 76 ALA A O 1
ATOM 531 N N . ALA A 1 77 ? -3.108 5.756 -0.952 1.00 98.12 77 ALA A N 1
ATOM 532 C CA . ALA A 1 77 ? -2.133 4.955 -1.686 1.00 98.12 77 ALA A CA 1
ATOM 533 C C . ALA A 1 77 ? -2.762 3.664 -2.228 1.00 98.12 77 ALA A C 1
ATOM 535 O O . ALA A 1 77 ? -2.572 3.340 -3.396 1.00 98.12 77 ALA A O 1
ATOM 536 N N . ALA A 1 78 ? -3.560 2.969 -1.414 1.00 98.19 78 ALA A N 1
ATOM 537 C CA . ALA A 1 78 ? -4.236 1.747 -1.827 1.00 98.19 78 ALA A CA 1
ATOM 538 C C . ALA A 1 78 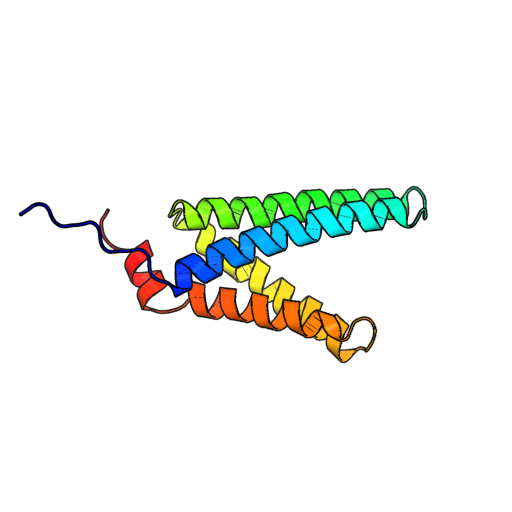? -5.237 1.989 -2.967 1.00 98.19 78 ALA A C 1
ATOM 540 O O . ALA A 1 78 ? -5.254 1.224 -3.922 1.00 98.19 78 ALA A O 1
ATOM 541 N N . LEU A 1 79 ? -6.028 3.065 -2.927 1.00 98.50 79 LEU A N 1
ATOM 542 C CA . LEU A 1 79 ? -6.937 3.414 -4.027 1.00 98.50 79 LEU A CA 1
ATOM 543 C C . LEU A 1 79 ? -6.180 3.716 -5.324 1.00 98.50 79 LEU A C 1
ATOM 545 O O . LEU A 1 79 ? -6.586 3.252 -6.390 1.00 98.50 79 LEU A O 1
ATOM 549 N N . LEU A 1 80 ? -5.060 4.440 -5.230 1.00 98.25 80 LEU A N 1
ATOM 550 C CA . LEU A 1 80 ? -4.188 4.676 -6.377 1.00 98.25 80 LEU A CA 1
ATOM 551 C C . LEU A 1 80 ? -3.645 3.355 -6.936 1.00 98.25 80 LEU A C 1
ATOM 553 O O . LEU A 1 80 ? -3.677 3.143 -8.142 1.00 98.25 80 LEU A O 1
ATOM 557 N N . HIS A 1 81 ? -3.200 2.439 -6.071 1.00 98.06 81 HIS A N 1
ATOM 558 C CA . HIS A 1 81 ? -2.721 1.121 -6.489 1.00 98.06 81 HIS A CA 1
ATOM 559 C C . HIS A 1 81 ? -3.836 0.292 -7.129 1.00 98.06 81 HIS A C 1
ATOM 561 O O . HIS A 1 81 ? -3.600 -0.267 -8.192 1.00 98.06 81 HIS A O 1
ATOM 567 N N . VAL A 1 82 ? -5.050 0.254 -6.565 1.00 98.25 82 VAL A N 1
ATOM 568 C CA . VAL A 1 82 ? -6.201 -0.420 -7.197 1.00 98.25 82 VAL A CA 1
ATOM 569 C C . VAL A 1 82 ? -6.369 0.071 -8.629 1.00 98.25 82 VAL A C 1
ATOM 571 O O . VAL A 1 82 ? -6.404 -0.748 -9.542 1.00 98.25 82 VAL A O 1
ATOM 574 N N . PHE A 1 83 ? -6.420 1.390 -8.829 1.00 97.69 83 PHE A N 1
ATOM 575 C CA . PHE A 1 83 ? -6.578 1.982 -10.153 1.00 97.69 83 PHE A CA 1
ATOM 576 C C . PHE A 1 83 ? -5.426 1.601 -11.094 1.00 97.69 83 PHE A C 1
ATOM 578 O O . PHE A 1 83 ? -5.662 1.044 -12.163 1.00 97.69 83 PHE A O 1
ATOM 585 N N . SER A 1 84 ? -4.178 1.843 -10.685 1.00 96.06 84 SER A N 1
ATOM 586 C CA . SER A 1 84 ? -3.007 1.606 -11.532 1.00 96.06 84 SER A CA 1
ATOM 587 C C . SER A 1 84 ? -2.814 0.127 -11.879 1.00 96.06 84 SER A C 1
ATOM 589 O O . SER A 1 84 ? -2.608 -0.213 -13.040 1.00 96.06 84 SER A O 1
ATOM 591 N N . PHE A 1 85 ? -2.904 -0.773 -10.896 1.00 97.12 85 PHE A N 1
ATOM 592 C CA . PHE A 1 85 ? -2.744 -2.210 -11.129 1.00 97.12 85 PHE A CA 1
ATOM 593 C C . PHE A 1 85 ? -3.908 -2.800 -11.930 1.00 97.12 85 PHE A C 1
ATOM 595 O O . PHE A 1 85 ? -3.675 -3.678 -12.760 1.00 97.12 85 PHE A O 1
ATOM 602 N N . ALA A 1 86 ? -5.139 -2.317 -11.724 1.00 96.75 86 ALA A N 1
ATOM 603 C CA . ALA A 1 86 ? -6.268 -2.723 -12.554 1.00 96.75 86 ALA A CA 1
ATOM 604 C C . ALA A 1 86 ? -6.043 -2.316 -14.013 1.00 96.75 86 ALA A C 1
ATOM 606 O O . ALA A 1 86 ? -6.211 -3.155 -14.890 1.00 96.75 86 ALA A O 1
ATOM 607 N N . GLN A 1 87 ? -5.578 -1.087 -14.262 1.00 96.75 87 GLN A N 1
ATOM 608 C CA . GLN A 1 87 ? -5.286 -0.607 -15.613 1.00 96.75 87 GLN A CA 1
ATOM 609 C C . GLN A 1 87 ? -4.216 -1.469 -16.308 1.00 96.75 87 GLN A C 1
ATOM 611 O O . GLN A 1 87 ? -4.415 -1.921 -17.433 1.00 96.75 87 GLN A O 1
ATOM 616 N N . PHE A 1 88 ? -3.111 -1.789 -15.619 1.00 94.62 88 PHE A N 1
ATOM 617 C CA . PHE A 1 88 ? -2.082 -2.683 -16.171 1.00 94.62 88 PHE A CA 1
ATOM 618 C C . PHE A 1 88 ? -2.614 -4.083 -16.507 1.00 94.62 88 PHE A C 1
ATOM 620 O O . PHE A 1 88 ? -2.186 -4.685 -17.496 1.00 94.62 88 PHE A O 1
ATOM 627 N N . ALA A 1 89 ? -3.546 -4.598 -15.699 1.00 95.44 89 ALA A N 1
ATOM 628 C CA . ALA A 1 89 ? -4.171 -5.892 -15.937 1.00 95.44 89 ALA A CA 1
ATO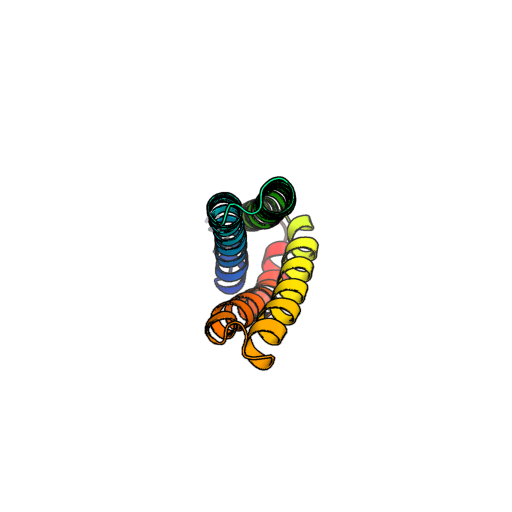M 629 C C . ALA A 1 89 ? -5.152 -5.855 -17.121 1.00 95.44 89 ALA A C 1
ATOM 631 O O . ALA A 1 89 ? -5.145 -6.774 -17.938 1.00 95.44 89 ALA A O 1
ATOM 632 N N . THR A 1 90 ? -5.977 -4.808 -17.235 1.00 94.44 90 THR A N 1
ATOM 633 C CA . THR A 1 90 ? -7.008 -4.690 -18.280 1.00 94.44 90 THR A CA 1
ATOM 634 C C . THR A 1 90 ? -6.440 -4.340 -19.649 1.00 94.44 90 THR A C 1
ATOM 636 O O . THR A 1 90 ? -6.964 -4.816 -20.651 1.00 94.44 90 THR A O 1
ATOM 639 N N . ASP A 1 91 ? -5.344 -3.580 -19.702 1.00 92.38 91 ASP A N 1
ATOM 640 C CA . ASP A 1 91 ? -4.680 -3.208 -20.959 1.00 92.38 91 ASP A CA 1
ATOM 641 C C . ASP A 1 91 ? -3.781 -4.338 -21.502 1.00 92.38 91 ASP A C 1
ATOM 643 O O . ASP A 1 91 ? -3.111 -4.183 -22.522 1.00 92.38 91 ASP A O 1
ATOM 647 N N . GLY A 1 92 ? -3.718 -5.481 -20.807 1.00 85.88 92 GLY A N 1
ATOM 648 C CA . GLY A 1 92 ? -2.990 -6.681 -21.231 1.00 85.88 92 GLY A CA 1
ATOM 649 C C . GLY A 1 92 ? -1.466 -6.612 -21.083 1.00 85.88 92 GLY A C 1
ATOM 650 O O . GLY A 1 92 ? -0.790 -7.607 -21.333 1.00 85.88 92 GLY A O 1
ATOM 651 N N . SER A 1 93 ? -0.915 -5.478 -20.640 1.00 88.25 93 SER A N 1
ATOM 652 C CA . SER A 1 93 ? 0.534 -5.283 -20.467 1.00 88.25 93 SER A CA 1
ATOM 653 C C . SER A 1 93 ? 1.125 -6.126 -19.333 1.00 88.25 93 SER A C 1
ATOM 655 O O . SER A 1 93 ? 2.260 -6.593 -19.432 1.00 88.25 93 SER A O 1
ATOM 657 N N . ALA A 1 94 ? 0.356 -6.349 -18.263 1.00 92.94 94 ALA A N 1
ATOM 658 C CA . ALA A 1 94 ? 0.752 -7.199 -17.147 1.00 92.94 94 ALA A CA 1
ATOM 659 C C . ALA A 1 94 ? -0.478 -7.831 -16.468 1.00 92.94 94 ALA A C 1
ATOM 661 O O . ALA A 1 94 ? -0.920 -7.336 -15.434 1.00 92.94 94 ALA A O 1
ATOM 662 N N . 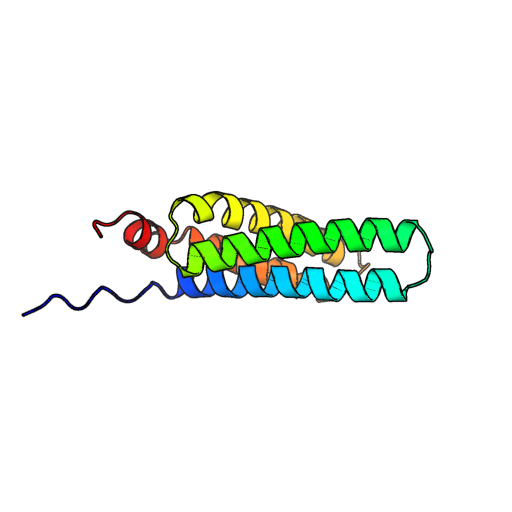PRO A 1 95 ? -1.023 -8.952 -16.974 1.00 93.19 95 PRO A N 1
ATOM 663 C CA . PRO A 1 95 ? -2.209 -9.593 -16.391 1.00 93.19 95 PRO A CA 1
ATOM 664 C C . PRO A 1 95 ? -2.046 -9.956 -14.905 1.00 93.19 95 PRO A C 1
ATOM 666 O O . PRO A 1 95 ? -2.982 -9.816 -14.116 1.00 93.19 95 PRO A O 1
ATOM 669 N N . GLN A 1 96 ? -0.832 -10.339 -14.483 1.00 95.06 96 GLN A N 1
ATOM 670 C CA . GLN A 1 96 ? -0.504 -10.592 -13.073 1.00 95.06 96 GLN A CA 1
ATOM 671 C C . GLN A 1 96 ? -0.683 -9.372 -12.151 1.00 95.06 96 GLN A C 1
ATOM 673 O O . GLN A 1 96 ? -0.774 -9.540 -10.934 1.00 95.06 96 GLN A O 1
ATOM 678 N N . ALA A 1 97 ? -0.778 -8.153 -12.696 1.00 96.06 97 ALA A N 1
ATOM 679 C CA . ALA A 1 97 ? -1.061 -6.940 -11.932 1.00 96.06 97 ALA A CA 1
ATOM 680 C C . ALA A 1 97 ? -2.393 -7.026 -11.169 1.00 96.06 97 ALA A C 1
ATOM 682 O O . ALA A 1 97 ? -2.535 -6.383 -10.130 1.00 96.06 97 ALA A O 1
ATOM 683 N N . LEU A 1 98 ? -3.327 -7.888 -11.595 1.00 96.75 98 LEU A N 1
ATOM 684 C CA . LEU A 1 98 ? -4.578 -8.136 -10.877 1.00 96.75 98 LEU A CA 1
ATOM 685 C C . LEU A 1 98 ? -4.345 -8.566 -9.417 1.00 96.75 98 LEU A C 1
ATOM 687 O O . LEU A 1 98 ? -5.115 -8.183 -8.538 1.00 96.75 98 LEU A O 1
ATOM 691 N N . ILE A 1 99 ? -3.255 -9.290 -9.133 1.00 97.06 99 ILE A N 1
ATOM 692 C CA . ILE A 1 99 ? -2.870 -9.668 -7.763 1.00 97.06 99 ILE A CA 1
ATOM 693 C C . ILE A 1 99 ? -2.628 -8.411 -6.917 1.00 97.06 99 ILE A C 1
ATOM 695 O O . ILE A 1 99 ? -3.124 -8.309 -5.795 1.00 97.06 99 ILE A O 1
ATOM 699 N N . GLY A 1 100 ? -1.918 -7.427 -7.478 1.00 96.88 100 GLY A N 1
ATOM 700 C CA . GLY A 1 100 ? -1.703 -6.123 -6.854 1.00 96.88 100 GLY A CA 1
ATOM 701 C C . GLY A 1 100 ? -3.014 -5.360 -6.657 1.00 96.88 100 GLY A C 1
ATOM 702 O O . GLY A 1 100 ? -3.276 -4.859 -5.569 1.00 96.88 100 GLY A O 1
ATOM 703 N N . ALA A 1 101 ? -3.895 -5.336 -7.658 1.00 97.62 101 ALA A N 1
ATOM 704 C CA . ALA A 1 101 ? -5.187 -4.659 -7.534 1.00 97.62 101 ALA A CA 1
ATOM 705 C C . ALA A 1 101 ? -6.046 -5.250 -6.398 1.00 97.62 101 ALA A C 1
ATOM 707 O O . ALA A 1 101 ? -6.591 -4.510 -5.577 1.00 97.62 101 ALA A O 1
ATOM 708 N N . VAL A 1 102 ? -6.115 -6.581 -6.296 1.00 97.88 102 VAL A N 1
ATOM 709 C CA . VAL A 1 102 ? -6.852 -7.278 -5.228 1.00 97.88 102 VAL A CA 1
ATOM 710 C C . VAL A 1 102 ? -6.218 -7.031 -3.858 1.00 97.88 102 VAL A C 1
ATOM 712 O O . VAL A 1 102 ? -6.930 -6.740 -2.896 1.00 97.88 102 VAL A O 1
ATOM 715 N N . ALA A 1 103 ? -4.888 -7.088 -3.756 1.00 97.81 103 ALA A N 1
ATOM 716 C CA . ALA A 1 103 ? -4.180 -6.789 -2.513 1.00 97.81 103 ALA A CA 1
ATOM 717 C C . ALA A 1 103 ? -4.425 -5.341 -2.052 1.00 97.81 103 ALA A C 1
ATOM 719 O O . ALA A 1 103 ? -4.675 -5.094 -0.872 1.00 97.81 103 ALA A O 1
ATOM 720 N N . ALA A 1 104 ? -4.425 -4.386 -2.982 1.00 97.75 104 ALA A N 1
ATOM 721 C CA . ALA A 1 104 ? -4.725 -2.990 -2.695 1.00 97.75 104 ALA A CA 1
ATOM 722 C C . ALA A 1 104 ? -6.188 -2.791 -2.258 1.00 97.75 104 ALA A C 1
ATOM 724 O O . ALA A 1 104 ? -6.458 -2.072 -1.294 1.00 97.75 104 ALA A O 1
ATOM 725 N N . LEU A 1 105 ? -7.139 -3.499 -2.873 1.00 97.75 105 LEU A N 1
ATOM 726 C CA . LEU A 1 105 ? -8.538 -3.480 -2.443 1.00 97.75 105 LEU A CA 1
ATOM 727 C C . LEU A 1 105 ? -8.702 -4.039 -1.022 1.00 97.75 105 LEU A C 1
ATOM 729 O O . LEU A 1 105 ? -9.435 -3.467 -0.212 1.00 97.75 105 LEU A O 1
ATOM 733 N N . ALA A 1 106 ? -7.977 -5.109 -0.682 1.00 97.19 106 ALA A N 1
ATOM 734 C CA . ALA A 1 106 ? -7.975 -5.675 0.664 1.00 97.19 106 ALA A CA 1
ATOM 735 C C . ALA A 1 106 ? -7.460 -4.677 1.718 1.00 97.19 106 ALA A C 1
ATOM 737 O O . ALA A 1 106 ? -7.982 -4.654 2.834 1.00 97.19 106 ALA A O 1
ATOM 738 N N . ILE A 1 107 ? -6.502 -3.807 1.368 1.00 97.69 107 ILE A N 1
ATOM 739 C CA . ILE A 1 107 ? -6.066 -2.707 2.244 1.00 97.69 107 ILE A CA 1
ATOM 740 C C . ILE A 1 107 ? -7.223 -1.742 2.503 1.00 97.69 107 ILE A C 1
ATOM 742 O O . ILE A 1 107 ? -7.482 -1.414 3.660 1.00 97.69 107 ILE A O 1
ATOM 746 N N . VAL A 1 108 ? -7.941 -1.309 1.461 1.00 97.12 108 VAL A N 1
ATOM 747 C CA . VAL A 1 108 ? -9.077 -0.381 1.603 1.00 97.12 108 VAL A CA 1
ATOM 748 C C . VAL A 1 108 ? -10.161 -0.994 2.488 1.00 97.12 108 VAL A C 1
ATOM 750 O O . VAL A 1 108 ? -10.581 -0.375 3.465 1.00 97.12 108 VAL A O 1
ATOM 753 N N . VAL A 1 109 ? -10.573 -2.231 2.203 1.00 96.50 109 VAL A N 1
ATOM 754 C CA . VAL A 1 109 ? -11.595 -2.935 2.990 1.00 96.50 109 VAL A CA 1
ATOM 755 C C . VAL A 1 109 ? -11.130 -3.117 4.436 1.00 96.50 109 VAL A C 1
ATOM 757 O O . VAL A 1 109 ? -11.862 -2.784 5.367 1.00 96.50 109 VAL A O 1
ATOM 760 N N . GLY A 1 110 ? -9.897 -3.582 4.641 1.00 92.88 110 GLY A N 1
ATOM 761 C CA . GLY A 1 110 ? -9.333 -3.827 5.966 1.00 92.88 110 GLY A CA 1
ATOM 762 C C . GLY A 1 110 ? -9.177 -2.559 6.807 1.00 92.88 110 GLY A C 1
ATOM 763 O O . GLY A 1 110 ? -9.509 -2.566 7.995 1.00 92.88 110 GLY A O 1
ATOM 764 N N . ALA A 1 111 ? -8.726 -1.459 6.202 1.00 91.38 111 ALA A N 1
ATOM 765 C CA . ALA A 1 111 ? -8.542 -0.174 6.874 1.00 91.38 111 ALA A CA 1
ATOM 766 C C . ALA A 1 111 ? -9.877 0.514 7.185 1.00 91.38 111 ALA A C 1
ATOM 768 O O . ALA A 1 111 ? -10.034 1.109 8.253 1.00 91.38 111 ALA A O 1
ATOM 769 N N . LEU A 1 112 ? -10.846 0.430 6.268 1.00 93.19 112 LEU A N 1
ATOM 770 C CA . LEU A 1 112 ? -12.133 1.106 6.412 1.00 93.19 112 LEU A CA 1
ATOM 771 C C . LEU A 1 112 ? -13.177 0.288 7.175 1.00 93.19 112 LEU A C 1
ATOM 773 O O . LEU A 1 112 ? -14.216 0.849 7.524 1.00 93.19 112 LEU A O 1
ATOM 777 N N . HIS A 1 113 ? -12.904 -0.984 7.475 1.00 92.50 113 HIS A N 1
ATOM 778 C CA . HIS A 1 113 ? -13.804 -1.823 8.255 1.00 92.50 113 HIS A CA 1
ATOM 779 C C . HIS A 1 113 ? -14.188 -1.138 9.585 1.00 92.50 113 HIS A C 1
ATOM 781 O O . HIS A 1 113 ? -13.300 -0.617 10.273 1.00 92.50 113 HIS A O 1
ATOM 787 N N . PRO A 1 114 ? -15.471 -1.153 10.004 1.00 89.62 114 PRO A N 1
ATOM 788 C CA . PRO A 1 114 ? -15.925 -0.455 11.211 1.00 89.62 114 PRO A CA 1
ATOM 789 C C . PRO A 1 114 ? -15.122 -0.817 12.464 1.00 89.62 114 PRO A C 1
ATOM 791 O O . PRO A 1 114 ? -14.765 0.063 13.240 1.00 89.62 114 PRO A O 1
ATOM 794 N N . ILE A 1 115 ? -14.753 -2.095 12.612 1.00 88.31 115 ILE A N 1
ATOM 795 C CA . ILE A 1 115 ? -13.922 -2.588 13.725 1.00 88.31 115 ILE A CA 1
ATOM 796 C C . ILE A 1 115 ? -12.523 -1.945 13.711 1.00 88.31 115 ILE A C 1
ATOM 798 O O . ILE A 1 115 ? -12.026 -1.525 14.753 1.00 88.31 115 ILE A O 1
ATOM 802 N N . SER A 1 116 ? -11.895 -1.817 12.538 1.00 88.38 116 SER A N 1
ATOM 803 C CA . SER A 1 116 ? -10.579 -1.180 12.384 1.00 88.38 116 SER A CA 1
ATOM 804 C C . SER A 1 116 ? -10.625 0.304 12.747 1.00 88.38 116 SER A C 1
ATOM 806 O O . SER A 1 116 ? -9.753 0.803 13.461 1.00 88.38 116 SER A O 1
ATOM 808 N N . ARG A 1 117 ? -11.679 1.002 12.304 1.00 86.25 117 ARG A N 1
ATOM 809 C CA . ARG A 1 117 ? -11.908 2.416 12.628 1.00 86.25 117 ARG A CA 1
ATOM 810 C C . ARG A 1 117 ? -12.183 2.623 14.117 1.00 86.25 117 ARG A C 1
ATOM 812 O O . ARG A 1 117 ? -11.598 3.518 14.720 1.00 86.25 117 ARG A O 1
ATOM 819 N N . ALA A 1 118 ? -13.028 1.781 14.710 1.00 86.56 118 ALA A N 1
ATOM 820 C CA . ALA A 1 118 ? -13.356 1.832 16.131 1.00 86.56 118 ALA A CA 1
ATOM 821 C C . ALA A 1 118 ? -12.115 1.603 17.003 1.00 86.56 118 ALA A C 1
ATOM 823 O O . ALA A 1 118 ? -11.861 2.387 17.913 1.00 86.56 118 ALA A O 1
ATOM 824 N N . TRP A 1 119 ? -11.290 0.602 16.678 1.00 87.19 119 TRP A N 1
ATOM 825 C CA . TRP A 1 119 ? -10.051 0.331 17.411 1.00 87.19 119 TRP A CA 1
ATOM 826 C C . TRP A 1 119 ? -9.056 1.490 17.323 1.00 87.19 119 TRP A C 1
ATOM 828 O O . TRP A 1 119 ? -8.439 1.862 18.319 1.00 87.19 119 TRP A O 1
ATOM 838 N N . LEU A 1 120 ? -8.905 2.102 16.142 1.00 83.62 120 LEU A N 1
ATOM 839 C CA . LEU A 1 120 ? -8.017 3.252 16.012 1.00 83.62 120 LEU A CA 1
ATOM 840 C C . LEU A 1 120 ? -8.514 4.446 16.815 1.00 83.62 120 LEU A C 1
ATOM 842 O O . LEU A 1 120 ? -7.677 5.080 17.450 1.00 83.62 120 LEU A O 1
ATOM 846 N N . ASN A 1 121 ? -9.819 4.725 16.813 1.00 84.62 121 ASN A N 1
ATOM 847 C CA . ASN A 1 121 ? -10.423 5.902 17.445 1.00 84.62 121 ASN A CA 1
ATOM 848 C C . ASN A 1 121 ? -10.740 5.733 18.943 1.00 84.62 121 ASN A C 1
ATOM 850 O O . ASN A 1 121 ? -10.950 6.742 19.616 1.00 84.62 121 ASN A O 1
ATOM 854 N N . GLY A 1 122 ? -10.733 4.507 19.473 1.00 78.44 122 GLY A N 1
ATOM 855 C CA . GLY A 1 122 ? -11.007 4.216 20.884 1.00 78.44 122 GLY A CA 1
ATOM 856 C C . GLY A 1 122 ? -9.992 4.835 21.862 1.00 78.44 122 GLY A C 1
ATOM 857 O O . GLY A 1 122 ? -8.871 5.153 21.451 1.00 78.44 122 GLY A O 1
ATOM 858 N N . PRO A 1 123 ? -10.369 5.045 23.138 1.00 66.44 123 PRO A N 1
ATOM 859 C CA . PRO A 1 123 ? -9.462 5.562 24.165 1.00 66.44 123 PRO A CA 1
ATOM 860 C C . PRO A 1 123 ? -8.241 4.639 24.322 1.00 66.44 123 PRO A C 1
ATOM 862 O O . PRO A 1 123 ? -8.375 3.4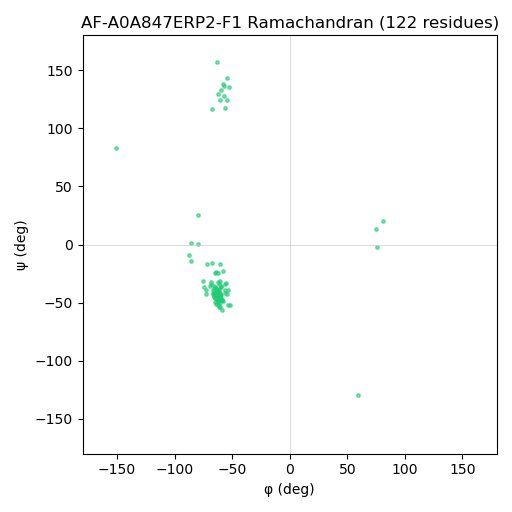19 24.235 1.00 66.44 123 PRO A O 1
ATOM 865 N N . ARG A 1 124 ? -7.052 5.233 24.467 1.00 61.84 124 ARG A N 1
ATOM 866 C CA . ARG A 1 124 ? -5.766 4.539 24.632 1.00 61.84 124 ARG A CA 1
ATOM 867 C C . ARG A 1 124 ? -5.192 4.814 26.002 1.00 61.84 124 ARG A C 1
ATOM 869 O O . ARG A 1 124 ? -5.328 5.982 26.428 1.00 61.84 124 ARG A O 1
#

Secondary structure (DSSP, 8-state):
-PPPPPPPPHHHHHHHHHHHHHHHHHHHHHHHHHHT--THHHHHHHHHHHHHHHHHHHHHHHHHTT-GGGHHHHHHHHHHHHHHHHHHHHTSS-TTHHHHHHHHHHHHHHHHSHHHHHHHHS--

Sequence (124 aa):
MPENPSPRPLGLTVAAVTTILFGLFFLGMAGLSLASGHGAFSGGVALALVLWGLLVGGVGVALLRGARWAMGPVVAAALLHVFSFAQFATDGSAPQALIGAVAALAIVVGALHPISRAWLNGPR